Protein AF-A0A941ZSQ8-F1 (afdb_monomer_lite)

Sequence (127 aa):
MSSLQERLAAAPQTIKFGASEHMSKLFESDAQRFARNLDEAIAYHRRARLFRQDGMRVSLVFNVASIAIECYLIALCAYFRDMPFNHSYGNLVDDVERLMSFPPLLAQRIRALDKIFGICSLDDYHH

Foldseek 3Di:
DDDDPVPPDPDPPPPPPPPDVVNVVVPDQLVRLLVVLQVQLVVLCVVLVVCVVVVHDPVVSVVSNLSSVLSNLQSLCSVQPHGFPDSQQLSSLVSNVVRDPDDVVVSVVSNVVCVVVVVDDPVPDDD

pLDDT: mean 82.44, std 20.83, range [40.88, 98.69]

Radius of gyration: 22.76 Å; chains: 1; bounding box: 45×78×50 Å

Secondary structure (DSSP, 8-state):
---SSSSS------------HHHHHHT--HHHHHHHHHHHHHHHHHHHHHHHHTT--HHHHHHHHHHHHHHHHHHHHHHTT---S--SHHH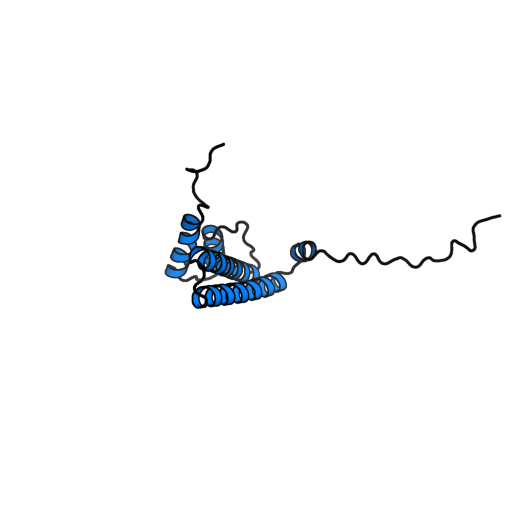HHHHHHHHS---HHHHHHHHHHHHHTTTT-GGG---

Structure (mmCIF, N/CA/C/O backbone):
data_AF-A0A941ZSQ8-F1
#
_entry.id   AF-A0A941ZSQ8-F1
#
loop_
_atom_site.group_PDB
_atom_site.id
_atom_site.type_symbol
_atom_site.label_atom_id
_atom_site.label_alt_id
_atom_site.label_comp_id
_atom_site.label_asym_id
_atom_site.label_entity_id
_atom_site.label_seq_id
_atom_site.pdbx_PDB_ins_code
_atom_site.Cartn_x
_atom_site.Cartn_y
_atom_site.Cartn_z
_atom_site.occupancy
_atom_site.B_iso_or_equiv
_atom_site.auth_seq_id
_atom_site.auth_comp_id
_atom_site.auth_asym_id
_atom_site.auth_atom_id
_atom_site.pdbx_PDB_model_num
ATOM 1 N N . MET A 1 1 ? 8.856 62.744 -28.300 1.00 44.53 1 MET A N 1
ATOM 2 C CA . MET A 1 1 ? 9.724 61.635 -28.752 1.00 44.53 1 MET A CA 1
ATOM 3 C C . MET A 1 1 ? 10.455 61.086 -27.532 1.00 44.53 1 MET A C 1
ATOM 5 O O . MET A 1 1 ? 11.489 61.607 -27.167 1.00 44.53 1 MET A O 1
ATOM 9 N N . SER A 1 2 ? 9.816 60.269 -26.700 1.00 51.91 2 SER A N 1
ATOM 10 C CA . SER A 1 2 ? 9.277 58.932 -26.988 1.00 51.91 2 SER A CA 1
ATOM 11 C C . SER A 1 2 ? 10.333 57.849 -26.764 1.00 51.91 2 SER A C 1
ATOM 13 O O . SER A 1 2 ? 11.232 57.641 -27.572 1.00 51.91 2 SER A O 1
ATOM 15 N N . SER A 1 3 ? 10.074 57.062 -25.722 1.00 55.25 3 SER A N 1
ATOM 16 C CA . SER A 1 3 ? 10.001 55.596 -25.799 1.00 55.25 3 SER A CA 1
ATOM 17 C C . SER A 1 3 ? 11.266 54.739 -25.747 1.00 55.25 3 SER A C 1
ATOM 19 O O . SER A 1 3 ? 11.128 53.529 -25.914 1.00 55.25 3 SER A O 1
ATOM 21 N N . LEU A 1 4 ? 12.458 55.279 -25.480 1.00 46.22 4 LEU A N 1
ATOM 22 C CA . LEU A 1 4 ? 13.682 54.453 -25.519 1.00 46.22 4 LEU A CA 1
ATOM 23 C C . LEU A 1 4 ? 14.450 54.276 -24.203 1.00 46.22 4 LEU A C 1
ATOM 25 O O . LEU A 1 4 ? 15.271 53.368 -24.139 1.00 46.22 4 LEU A O 1
ATOM 29 N N . GLN A 1 5 ? 14.152 55.031 -23.140 1.00 46.34 5 GLN A N 1
ATOM 30 C CA . GLN A 1 5 ? 14.790 54.810 -21.827 1.00 46.34 5 GLN A CA 1
ATOM 31 C C . GLN A 1 5 ? 13.927 54.030 -20.822 1.00 46.34 5 GLN A C 1
ATOM 33 O O . GLN A 1 5 ? 14.480 53.401 -19.930 1.00 46.34 5 GLN A O 1
ATOM 38 N N . GLU A 1 6 ? 12.606 53.944 -21.011 1.00 44.81 6 GLU A N 1
ATOM 39 C CA . GLU A 1 6 ? 11.723 53.126 -20.152 1.00 44.81 6 GLU A CA 1
ATOM 40 C C . GLU A 1 6 ? 11.551 51.673 -20.630 1.00 44.81 6 GLU A C 1
ATOM 42 O O . GLU A 1 6 ? 10.857 50.886 -19.994 1.00 44.81 6 GLU A O 1
ATOM 47 N N . ARG A 1 7 ? 12.174 51.282 -21.752 1.00 48.38 7 ARG A N 1
ATOM 48 C CA . ARG A 1 7 ? 12.006 49.938 -22.346 1.00 48.38 7 ARG A CA 1
ATOM 49 C C . ARG A 1 7 ? 13.239 49.039 -22.246 1.00 48.38 7 ARG A C 1
ATOM 51 O O . ARG A 1 7 ? 13.242 47.954 -22.823 1.00 48.38 7 ARG A O 1
ATOM 58 N N . LEU A 1 8 ? 14.269 49.442 -21.503 1.00 40.88 8 LEU A N 1
ATOM 59 C CA . LEU A 1 8 ? 15.447 48.609 -21.275 1.00 40.88 8 LEU A CA 1
ATOM 60 C C . LEU A 1 8 ? 15.305 47.804 -19.980 1.00 40.88 8 LEU A C 1
ATOM 62 O O . LEU A 1 8 ? 15.610 48.264 -18.887 1.00 40.88 8 LEU A O 1
ATOM 66 N N . ALA A 1 9 ? 14.866 46.562 -20.189 1.00 47.25 9 ALA A N 1
ATOM 67 C CA . ALA A 1 9 ? 15.161 45.395 -19.369 1.00 47.25 9 ALA A CA 1
ATOM 68 C C . ALA A 1 9 ? 14.607 45.412 -17.937 1.00 47.25 9 ALA A C 1
ATOM 70 O O . ALA A 1 9 ? 15.330 45.215 -16.960 1.00 47.25 9 ALA A O 1
ATOM 71 N N . ALA A 1 10 ? 13.278 45.490 -17.829 1.00 47.03 10 ALA A N 1
ATOM 72 C CA . ALA A 1 10 ? 12.596 44.681 -16.827 1.00 47.03 10 ALA A CA 1
ATOM 73 C C . ALA A 1 10 ? 13.121 43.242 -16.973 1.00 47.03 10 ALA A C 1
ATOM 75 O O . ALA A 1 10 ? 12.920 42.606 -18.011 1.00 47.03 10 ALA A O 1
ATOM 76 N N . ALA A 1 11 ? 13.875 42.777 -15.974 1.00 44.44 11 ALA A N 1
ATOM 77 C CA . ALA A 1 11 ? 14.328 41.397 -15.903 1.00 44.44 11 ALA A CA 1
ATOM 78 C C . ALA A 1 11 ? 13.114 40.485 -16.123 1.00 44.44 11 ALA A C 1
ATOM 80 O O . ALA A 1 11 ? 12.036 40.814 -15.610 1.00 44.44 11 ALA A O 1
ATOM 81 N N . PRO A 1 12 ? 13.244 39.370 -16.869 1.00 41.53 12 PRO A N 1
ATOM 82 C CA . PRO A 1 12 ? 12.166 38.404 -16.924 1.00 41.53 12 PRO A CA 1
ATOM 83 C C . PRO A 1 12 ? 11.860 38.041 -15.477 1.00 41.53 12 PRO A C 1
ATOM 85 O O . PRO A 1 12 ? 12.705 37.490 -14.769 1.00 41.53 12 PRO A O 1
ATOM 88 N N . GLN A 1 13 ? 10.677 38.440 -15.011 1.00 43.03 13 GLN A N 1
ATOM 89 C CA . GLN A 1 13 ? 10.135 37.909 -13.783 1.00 43.03 13 GLN A CA 1
ATOM 90 C C . GLN A 1 13 ? 10.011 36.427 -14.070 1.00 43.03 13 GLN A C 1
ATOM 92 O O . GLN A 1 13 ? 9.107 35.997 -14.785 1.00 43.03 13 GLN A O 1
ATOM 97 N N . THR A 1 14 ? 10.990 35.657 -13.605 1.00 42.34 14 THR A N 1
ATOM 98 C CA . THR A 1 14 ? 10.879 34.216 -13.557 1.00 42.34 14 THR A CA 1
ATOM 99 C C . THR A 1 14 ? 9.656 33.977 -12.703 1.00 42.34 14 THR A C 1
ATOM 101 O O . THR A 1 14 ? 9.707 34.110 -11.478 1.00 42.34 14 THR A O 1
ATOM 104 N N . ILE A 1 15 ? 8.532 33.712 -13.365 1.00 47.47 15 ILE A N 1
ATOM 105 C CA . ILE A 1 15 ? 7.344 33.183 -12.731 1.00 47.47 15 ILE A CA 1
ATOM 106 C C . ILE A 1 15 ? 7.846 31.890 -12.110 1.00 47.47 15 ILE A C 1
ATOM 108 O O . ILE A 1 15 ? 8.048 30.886 -12.793 1.00 47.47 15 ILE A O 1
ATOM 112 N N . LYS A 1 16 ? 8.150 31.937 -10.811 1.00 48.09 16 LYS A N 1
ATOM 113 C CA . LYS A 1 16 ? 8.269 30.735 -10.011 1.00 48.09 16 LYS A CA 1
ATOM 114 C C . LYS A 1 16 ? 6.862 30.175 -10.010 1.00 48.09 16 LYS A C 1
ATOM 116 O O . LYS A 1 16 ? 6.046 30.538 -9.168 1.00 48.09 16 LYS A O 1
ATOM 121 N N . PHE A 1 17 ? 6.567 29.337 -10.998 1.00 50.47 17 PHE A N 1
ATOM 122 C CA . PHE A 1 17 ? 5.520 28.354 -10.853 1.00 50.47 17 PHE A CA 1
ATOM 123 C C . PHE A 1 17 ? 5.935 27.559 -9.621 1.00 50.47 17 PHE A C 1
ATOM 125 O O . PHE A 1 17 ? 6.820 26.708 -9.685 1.00 50.47 17 PHE A O 1
ATOM 132 N N . GLY A 1 18 ? 5.380 27.922 -8.464 1.00 45.81 18 GLY A N 1
ATOM 133 C CA . GLY A 1 18 ? 5.310 27.006 -7.348 1.00 45.81 18 GLY A CA 1
ATOM 134 C C . GLY A 1 18 ? 4.553 25.824 -7.910 1.00 45.81 18 GLY A C 1
ATOM 135 O O . GLY A 1 18 ? 3.344 25.920 -8.113 1.00 45.81 18 GLY A O 1
ATOM 136 N N . ALA A 1 19 ? 5.284 24.786 -8.315 1.00 48.56 19 ALA A N 1
ATOM 137 C CA . ALA A 1 19 ? 4.677 23.561 -8.771 1.00 48.56 19 ALA A CA 1
ATOM 138 C C . ALA A 1 19 ? 3.784 23.123 -7.615 1.00 48.56 19 ALA A C 1
ATOM 140 O O . ALA A 1 19 ? 4.273 22.768 -6.545 1.00 48.56 19 ALA A O 1
ATOM 141 N N . SER A 1 20 ? 2.472 23.256 -7.806 1.00 52.16 20 SER A N 1
ATOM 142 C CA . SER A 1 20 ? 1.496 22.609 -6.945 1.00 52.16 20 SER A CA 1
ATOM 143 C C . SER A 1 20 ? 1.973 21.170 -6.770 1.00 52.16 20 SER A C 1
ATOM 145 O O . SER A 1 20 ? 2.303 20.529 -7.772 1.00 52.16 20 SER A O 1
ATOM 147 N N . GLU A 1 21 ? 2.048 20.660 -5.536 1.00 54.84 21 GLU A N 1
ATOM 148 C CA . GLU A 1 21 ? 2.515 19.289 -5.254 1.00 54.84 21 GLU A CA 1
ATOM 149 C C . GLU A 1 21 ? 1.822 18.239 -6.147 1.00 54.84 21 GLU A C 1
ATOM 151 O O . GLU A 1 21 ? 2.376 17.182 -6.436 1.00 54.84 21 GLU A O 1
ATOM 156 N N . HIS A 1 22 ? 0.629 18.560 -6.655 1.00 52.56 22 HIS A N 1
ATOM 157 C CA . HIS A 1 22 ? -0.151 17.723 -7.558 1.00 52.56 22 HIS A CA 1
ATOM 158 C C . HIS A 1 22 ? 0.405 17.658 -8.994 1.00 52.56 22 HIS A C 1
ATOM 160 O O . HIS A 1 22 ? 0.313 16.608 -9.623 1.00 52.56 22 HIS A O 1
ATOM 166 N N . MET A 1 23 ? 1.031 18.723 -9.515 1.00 53.38 23 MET A N 1
ATOM 167 C CA . MET A 1 23 ? 1.695 18.703 -10.832 1.00 53.38 23 MET A CA 1
ATOM 168 C C . MET A 1 23 ? 2.998 17.894 -10.806 1.00 53.38 23 MET A C 1
ATOM 170 O O . MET A 1 23 ? 3.363 17.295 -11.813 1.00 53.38 23 MET A O 1
ATOM 174 N N . SER A 1 24 ? 3.666 17.822 -9.648 1.00 61.06 24 SER A N 1
ATOM 175 C CA . SER A 1 24 ? 4.881 17.017 -9.463 1.00 61.06 24 SER A CA 1
ATOM 176 C C . SER A 1 24 ? 4.615 15.524 -9.676 1.00 61.06 24 SER A C 1
ATOM 178 O O . SER A 1 24 ? 5.417 14.841 -10.307 1.00 61.06 24 SER A O 1
ATOM 180 N N . LYS A 1 25 ? 3.461 15.021 -9.214 1.00 63.72 25 LYS A N 1
ATOM 181 C CA . LYS A 1 25 ? 3.123 13.586 -9.243 1.00 63.72 25 LYS A CA 1
ATOM 182 C C . LYS A 1 25 ? 2.927 13.012 -10.651 1.00 63.72 25 LYS A C 1
ATOM 184 O O . LYS A 1 25 ? 3.121 11.814 -10.856 1.00 63.72 25 LYS A O 1
ATOM 189 N N . LEU A 1 26 ? 2.569 13.837 -11.639 1.00 66.25 26 LEU A N 1
ATOM 190 C CA . LEU A 1 26 ? 2.433 13.378 -13.028 1.00 66.25 26 LEU A CA 1
ATOM 191 C C . LEU A 1 26 ? 3.783 13.052 -13.680 1.00 66.25 26 LEU A C 1
ATOM 193 O O . LEU A 1 26 ? 3.837 12.164 -14.523 1.00 66.25 26 LEU A O 1
ATOM 197 N N . PHE A 1 27 ? 4.865 13.710 -13.257 1.00 80.81 27 PHE A N 1
ATOM 198 C CA . PHE A 1 27 ? 6.197 13.557 -13.853 1.00 80.81 27 PHE A CA 1
ATOM 199 C C . PHE A 1 27 ? 7.173 12.763 -12.972 1.00 80.81 27 PHE A C 1
ATOM 201 O O . PHE A 1 27 ? 8.374 12.752 -13.236 1.00 80.81 27 PHE A O 1
ATOM 208 N N . GLU A 1 28 ? 6.677 12.091 -11.929 1.00 87.56 28 GLU A N 1
ATOM 209 C CA . GLU A 1 28 ? 7.501 11.212 -11.098 1.00 87.56 28 GLU A CA 1
ATOM 210 C C . GLU A 1 28 ? 7.995 10.004 -11.902 1.00 87.56 28 GLU A C 1
ATOM 212 O O . GLU A 1 28 ? 7.198 9.279 -12.509 1.00 87.56 28 GLU A O 1
ATOM 217 N N . SER A 1 29 ? 9.304 9.755 -11.829 1.00 93.81 29 SER A N 1
ATOM 218 C CA . SER A 1 29 ? 9.901 8.477 -12.222 1.00 93.81 29 SER A CA 1
ATOM 219 C C . SER A 1 29 ? 9.396 7.337 -11.337 1.00 93.81 29 SER A C 1
ATOM 221 O O . SER A 1 29 ? 9.008 7.553 -10.1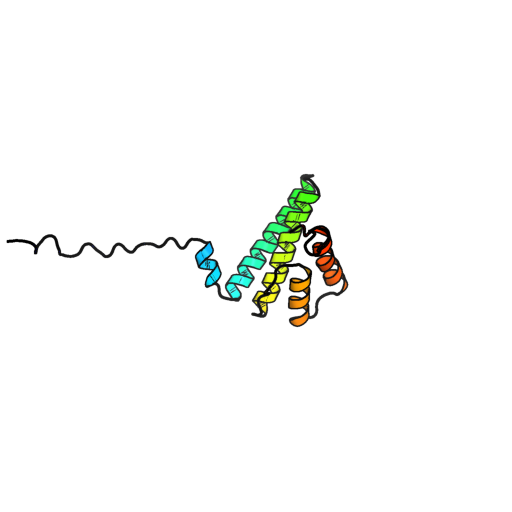86 1.00 93.81 29 SER A O 1
ATOM 223 N N . ASP A 1 30 ? 9.484 6.103 -11.828 1.00 93.88 30 ASP A N 1
ATOM 224 C CA . ASP A 1 30 ? 9.099 4.909 -11.063 1.00 93.88 30 ASP A CA 1
ATOM 225 C C . ASP A 1 30 ? 9.840 4.807 -9.723 1.00 93.88 30 ASP A C 1
ATOM 227 O O . ASP A 1 30 ? 9.249 4.455 -8.707 1.00 93.88 30 ASP A O 1
ATOM 231 N N . ALA A 1 31 ? 11.117 5.205 -9.682 1.00 94.44 31 ALA A N 1
ATOM 232 C CA . ALA A 1 31 ? 11.904 5.233 -8.450 1.00 94.44 31 ALA A CA 1
ATOM 233 C C . ALA A 1 31 ? 11.370 6.259 -7.433 1.00 94.44 31 ALA A C 1
ATOM 235 O O . ALA A 1 31 ? 11.313 5.972 -6.237 1.00 94.44 31 ALA A O 1
ATOM 236 N N . GLN A 1 32 ? 10.945 7.441 -7.897 1.00 96.12 32 GLN A N 1
ATOM 237 C CA . GLN A 1 32 ? 10.307 8.445 -7.038 1.00 96.12 32 GLN A CA 1
ATOM 238 C C . GLN A 1 32 ? 8.939 7.963 -6.546 1.00 96.12 32 GLN A C 1
ATOM 240 O O . GLN A 1 32 ? 8.637 8.106 -5.363 1.00 96.12 32 GLN A O 1
ATOM 245 N N . ARG A 1 33 ? 8.142 7.335 -7.423 1.00 95.19 33 ARG A N 1
ATOM 246 C CA . ARG A 1 33 ? 6.852 6.728 -7.057 1.00 95.19 33 ARG A CA 1
ATOM 247 C C . ARG A 1 33 ? 7.038 5.634 -6.014 1.00 95.19 33 ARG A C 1
ATOM 249 O O . ARG A 1 33 ? 6.310 5.626 -5.027 1.00 95.19 33 ARG A O 1
ATOM 256 N N . PHE A 1 34 ? 8.009 4.744 -6.207 1.00 97.12 34 PHE A N 1
ATOM 257 C CA . PHE A 1 34 ? 8.351 3.695 -5.251 1.00 97.12 34 PHE A CA 1
ATOM 258 C C . PHE A 1 34 ? 8.687 4.290 -3.883 1.00 97.12 34 PHE A C 1
ATOM 260 O O . PHE A 1 34 ? 8.041 3.941 -2.899 1.00 97.12 34 PHE A O 1
ATOM 267 N N . ALA A 1 35 ? 9.649 5.218 -3.831 1.00 97.50 35 ALA A N 1
ATOM 268 C CA . ALA A 1 35 ? 10.099 5.818 -2.579 1.00 97.50 35 ALA A CA 1
ATOM 269 C C . ALA A 1 35 ? 8.950 6.523 -1.846 1.00 97.50 35 ALA A C 1
ATOM 271 O O . ALA A 1 35 ? 8.699 6.241 -0.678 1.00 97.50 35 ALA A O 1
ATOM 272 N N . ARG A 1 36 ? 8.186 7.363 -2.556 1.00 96.94 36 ARG A N 1
ATOM 273 C CA . ARG A 1 36 ? 7.059 8.095 -1.971 1.00 96.94 36 ARG A CA 1
ATOM 274 C C . ARG A 1 36 ? 5.978 7.160 -1.434 1.00 96.94 36 ARG A C 1
ATOM 276 O O . ARG A 1 36 ? 5.551 7.329 -0.297 1.00 96.94 36 ARG A O 1
ATOM 283 N N . ASN A 1 37 ? 5.530 6.182 -2.225 1.00 97.50 37 ASN A N 1
ATOM 284 C CA . ASN A 1 37 ? 4.476 5.266 -1.781 1.00 97.50 37 ASN A CA 1
ATOM 285 C C . ASN A 1 37 ? 4.959 4.365 -0.637 1.00 97.50 37 ASN A C 1
ATOM 287 O O . ASN A 1 37 ? 4.182 4.064 0.264 1.00 97.50 37 ASN A O 1
ATOM 291 N N . LEU A 1 38 ? 6.234 3.967 -0.623 1.00 98.50 38 LEU A N 1
ATOM 292 C CA . LEU A 1 38 ? 6.797 3.211 0.493 1.00 98.50 38 LEU A CA 1
ATOM 293 C C . LEU A 1 38 ? 6.826 4.048 1.782 1.00 98.50 38 LEU A C 1
ATOM 295 O O . LEU A 1 38 ? 6.420 3.556 2.838 1.00 98.50 38 LEU A O 1
ATOM 299 N N . ASP A 1 39 ? 7.248 5.310 1.696 1.00 98.44 39 ASP A N 1
ATOM 300 C CA . ASP A 1 39 ? 7.259 6.233 2.834 1.00 98.44 39 ASP A CA 1
ATOM 301 C C . ASP A 1 39 ? 5.838 6.497 3.361 1.00 98.44 39 ASP A C 1
ATOM 303 O O . ASP A 1 39 ? 5.592 6.405 4.569 1.00 98.44 39 ASP A O 1
ATOM 307 N N . GLU A 1 40 ? 4.879 6.751 2.464 1.00 98.25 40 GLU A N 1
ATOM 308 C CA . GLU A 1 40 ? 3.457 6.910 2.797 1.00 98.25 40 GLU A CA 1
ATOM 309 C C . GLU A 1 40 ? 2.903 5.640 3.468 1.00 98.25 40 GLU A C 1
ATOM 311 O O . GLU A 1 40 ? 2.281 5.722 4.533 1.00 98.25 40 GLU A O 1
ATOM 316 N N . ALA A 1 41 ? 3.192 4.455 2.918 1.00 98.44 41 ALA A N 1
ATOM 317 C CA . ALA A 1 41 ? 2.751 3.177 3.474 1.00 98.44 41 ALA A CA 1
ATOM 318 C C . ALA A 1 41 ? 3.246 2.976 4.913 1.00 98.44 41 ALA A C 1
ATOM 320 O O . ALA A 1 41 ? 2.469 2.639 5.813 1.00 98.44 41 ALA A O 1
ATOM 321 N N . ILE A 1 42 ? 4.533 3.235 5.161 1.00 98.69 42 ILE A N 1
ATOM 322 C CA . ILE A 1 42 ? 5.138 3.126 6.494 1.00 98.69 42 ILE A CA 1
ATOM 323 C C . ILE A 1 42 ? 4.505 4.137 7.459 1.00 98.69 42 ILE A C 1
ATOM 325 O O . ILE A 1 42 ? 4.177 3.782 8.599 1.00 98.69 42 ILE A O 1
ATOM 329 N N . ALA A 1 43 ? 4.301 5.382 7.020 1.00 98.50 43 ALA A N 1
ATOM 330 C CA . ALA A 1 43 ? 3.702 6.431 7.838 1.00 98.50 43 ALA A CA 1
ATOM 331 C C . ALA A 1 43 ? 2.259 6.090 8.244 1.00 98.50 43 ALA A C 1
ATOM 333 O O . ALA A 1 43 ? 1.922 6.149 9.434 1.00 98.50 43 ALA A O 1
ATOM 334 N N . TYR A 1 44 ? 1.420 5.664 7.296 1.00 98.62 44 TYR A N 1
ATOM 335 C CA . TYR A 1 44 ? 0.039 5.268 7.574 1.00 98.62 44 TYR A CA 1
ATOM 336 C C . TYR A 1 44 ? -0.040 4.006 8.429 1.00 98.62 44 TYR A C 1
ATOM 338 O O . TYR A 1 44 ? -0.813 3.965 9.388 1.00 98.62 44 TYR A O 1
ATOM 346 N N . HIS A 1 45 ? 0.813 3.009 8.182 1.00 98.56 45 HIS A N 1
ATOM 347 C CA . HIS A 1 45 ? 0.875 1.816 9.023 1.00 98.56 45 HIS A CA 1
ATOM 348 C C . HIS A 1 45 ? 1.235 2.186 10.471 1.00 98.56 45 HIS A C 1
ATOM 350 O O . HIS A 1 45 ? 0.558 1.767 11.419 1.00 98.56 45 HIS A O 1
ATOM 356 N N . ARG A 1 46 ? 2.249 3.038 10.674 1.00 98.69 46 ARG A N 1
ATOM 357 C CA . ARG A 1 46 ? 2.590 3.554 12.008 1.00 98.69 46 ARG A CA 1
ATOM 358 C C . ARG A 1 46 ? 1.407 4.289 12.636 1.00 98.69 46 ARG A C 1
ATOM 360 O O . ARG A 1 46 ? 1.112 4.068 13.811 1.00 98.69 46 ARG A O 1
ATOM 367 N N . ARG A 1 47 ? 0.706 5.128 11.871 1.00 98.56 47 ARG A N 1
ATOM 368 C CA . ARG A 1 47 ? -0.448 5.887 12.365 1.00 98.56 47 ARG A CA 1
ATOM 369 C C . ARG A 1 47 ? -1.605 4.983 12.781 1.00 98.56 47 ARG A C 1
ATOM 371 O O . ARG A 1 47 ? -2.161 5.197 13.853 1.00 98.56 47 ARG A O 1
ATOM 378 N N . ALA A 1 48 ? -1.912 3.944 12.006 1.00 98.25 48 ALA A N 1
ATOM 379 C CA . ALA A 1 48 ? -2.924 2.953 12.361 1.00 98.25 48 ALA A CA 1
ATOM 380 C C . ALA A 1 48 ? -2.580 2.234 13.676 1.00 98.25 48 ALA A C 1
ATOM 382 O O . ALA A 1 48 ? -3.450 2.024 14.523 1.00 98.25 48 ALA A O 1
ATOM 383 N N . ARG A 1 49 ? -1.299 1.901 13.892 1.00 98.50 49 ARG A N 1
ATOM 384 C CA . ARG A 1 49 ? -0.841 1.304 15.157 1.00 98.50 49 ARG A CA 1
ATOM 385 C C . ARG A 1 49 ? -1.035 2.244 16.344 1.00 98.50 49 ARG A C 1
ATOM 387 O O . ARG A 1 49 ? -1.529 1.781 17.367 1.00 98.50 49 ARG A O 1
ATOM 394 N N . LEU A 1 50 ? -0.687 3.523 16.192 1.00 98.50 50 LEU A N 1
ATOM 395 C CA . LEU A 1 50 ? -0.895 4.539 17.230 1.00 98.50 50 LEU A CA 1
ATOM 396 C C . LEU A 1 50 ? -2.385 4.716 17.537 1.00 98.50 50 LEU A C 1
ATOM 398 O O . LEU A 1 50 ? -2.784 4.606 18.684 1.00 98.50 50 LEU A O 1
ATOM 402 N N . PHE A 1 51 ? -3.233 4.852 16.516 1.00 98.00 51 PHE A N 1
ATOM 403 C CA . PHE A 1 51 ? -4.683 4.954 16.706 1.00 98.00 51 PHE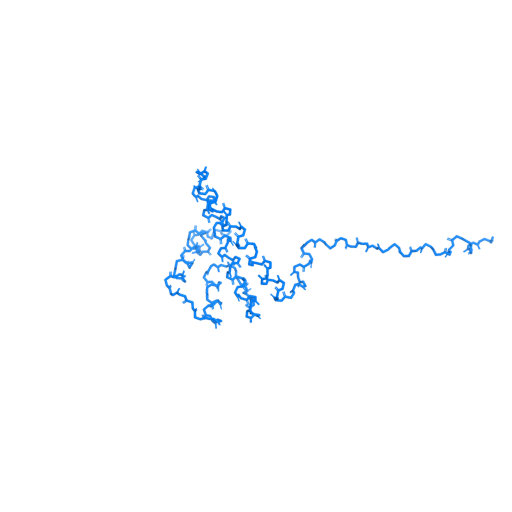 A CA 1
ATOM 404 C C . PHE A 1 51 ? -5.283 3.762 17.446 1.00 98.00 51 PHE A C 1
ATOM 406 O O . PHE A 1 51 ? -6.164 3.940 18.283 1.00 98.00 51 PHE A O 1
ATOM 413 N N . ARG A 1 52 ? -4.789 2.551 17.183 1.00 97.75 52 ARG A N 1
ATOM 414 C CA . ARG A 1 52 ? -5.204 1.373 17.944 1.00 97.75 52 ARG A CA 1
ATOM 415 C C . ARG A 1 52 ? -4.770 1.453 19.410 1.00 97.75 52 ARG A C 1
ATOM 417 O O . ARG A 1 52 ? -5.536 1.052 20.277 1.00 97.75 52 ARG A O 1
ATOM 424 N N . GLN A 1 53 ? -3.551 1.922 19.679 1.00 98.06 53 GLN A N 1
ATOM 425 C CA . GLN A 1 53 ? -3.022 2.076 21.040 1.00 98.06 53 GLN A CA 1
ATOM 426 C C . GLN A 1 53 ? -3.772 3.156 21.827 1.00 98.06 53 GLN A C 1
ATOM 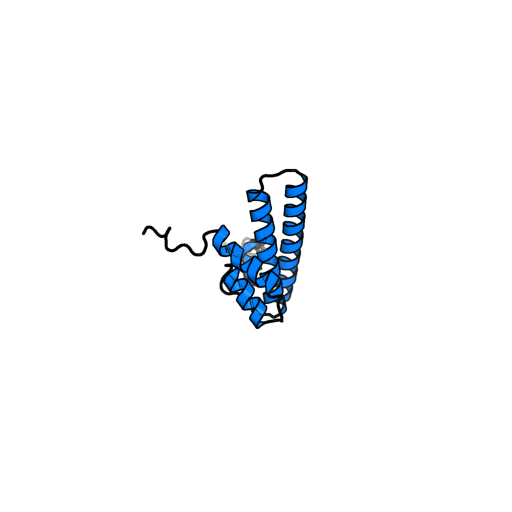428 O O . GLN A 1 53 ? -4.072 2.946 22.997 1.00 98.06 53 GLN A O 1
ATOM 433 N N . ASP A 1 54 ? -4.148 4.245 21.161 1.00 98.00 54 ASP A N 1
ATOM 434 C CA . ASP A 1 54 ? -4.884 5.373 21.742 1.00 98.00 54 ASP A CA 1
ATOM 435 C C . ASP A 1 54 ? -6.389 5.080 21.927 1.00 98.00 54 ASP A C 1
ATOM 437 O O . ASP A 1 54 ? -7.150 5.953 22.339 1.00 98.00 54 ASP A O 1
ATOM 441 N N . GLY A 1 55 ? -6.853 3.865 21.602 1.00 97.25 55 GLY A N 1
ATOM 442 C CA . GLY A 1 55 ? -8.257 3.469 21.760 1.00 97.25 55 GLY A CA 1
ATOM 443 C C . GLY A 1 55 ? -9.213 4.138 20.768 1.00 97.25 55 GLY A C 1
ATOM 444 O O . GLY A 1 55 ? -10.412 4.241 21.034 1.00 97.25 55 GLY A O 1
ATOM 445 N N . MET A 1 56 ? -8.709 4.598 19.619 1.00 97.00 56 MET A N 1
ATOM 446 C CA . MET A 1 56 ? -9.542 5.210 18.584 1.00 97.00 56 MET A CA 1
ATOM 447 C C . MET A 1 56 ? -10.553 4.209 18.012 1.00 97.00 56 MET A C 1
ATOM 449 O O . MET A 1 56 ? -10.359 2.992 18.041 1.00 97.00 56 MET A O 1
ATOM 453 N N . ARG A 1 57 ? -11.635 4.736 17.422 1.00 94.69 57 ARG A N 1
ATOM 454 C CA . ARG A 1 57 ? -12.688 3.927 16.787 1.00 94.69 57 ARG A CA 1
ATOM 455 C C . ARG A 1 57 ? -12.089 2.933 15.787 1.00 94.69 57 ARG A C 1
ATOM 457 O O . ARG A 1 57 ? -11.300 3.316 14.924 1.00 94.69 57 ARG A O 1
ATOM 464 N N . VAL A 1 58 ? -12.543 1.680 15.850 1.00 92.25 58 VAL A N 1
ATOM 465 C CA . VAL A 1 58 ? -12.058 0.581 14.993 1.00 92.25 58 VAL A CA 1
ATOM 466 C C . VAL A 1 58 ? -12.149 0.925 13.505 1.00 92.25 58 VAL A C 1
ATOM 468 O O . VAL A 1 58 ? -11.213 0.644 12.764 1.00 92.25 58 VAL A O 1
ATOM 471 N N . SER A 1 59 ? -13.219 1.600 13.073 1.00 89.62 59 SER A N 1
ATOM 472 C CA . SER A 1 59 ? -13.379 2.041 11.681 1.00 89.62 59 SER A CA 1
ATOM 473 C C . SER A 1 59 ? -12.290 3.019 11.230 1.00 89.62 59 SER A C 1
ATOM 475 O O . SER A 1 59 ? -11.805 2.923 10.109 1.00 89.62 59 SER A O 1
ATOM 477 N N . LEU A 1 60 ? -11.846 3.928 12.104 1.00 90.94 60 LEU A N 1
ATOM 478 C CA . LEU A 1 60 ? -10.762 4.859 11.788 1.00 90.94 60 LEU A CA 1
ATOM 479 C C . LEU A 1 60 ? -9.421 4.128 11.675 1.00 90.94 60 LEU A C 1
ATOM 481 O O . LEU A 1 60 ? -8.666 4.368 10.736 1.00 90.94 60 LEU A O 1
ATOM 485 N N . VAL A 1 61 ? -9.137 3.220 12.615 1.00 95.31 61 VAL A N 1
ATOM 486 C CA . VAL A 1 61 ? -7.934 2.374 12.571 1.00 95.31 61 VAL A CA 1
ATOM 487 C C . VAL A 1 61 ? -7.904 1.569 11.273 1.00 95.31 61 VAL A C 1
ATOM 489 O O . VAL A 1 61 ? -6.875 1.524 10.603 1.00 95.31 61 VAL A O 1
ATOM 492 N N . PHE A 1 62 ? -9.040 0.970 10.911 1.00 93.38 62 PHE A N 1
ATOM 493 C CA . PHE A 1 62 ? -9.200 0.177 9.700 1.00 93.38 62 PHE A CA 1
ATOM 494 C C . PHE A 1 62 ? -8.963 1.004 8.433 1.00 93.38 62 PHE A C 1
ATOM 496 O O . PHE A 1 62 ? -8.153 0.605 7.599 1.00 93.38 62 PHE A O 1
ATOM 503 N N . ASN A 1 63 ? -9.586 2.178 8.310 1.00 92.56 63 ASN A N 1
ATOM 504 C CA . ASN A 1 63 ? -9.421 3.036 7.135 1.00 92.56 63 ASN A CA 1
ATOM 505 C C . ASN A 1 63 ? -7.956 3.446 6.936 1.00 92.56 63 ASN A C 1
ATOM 507 O O . ASN A 1 63 ? -7.416 3.310 5.843 1.00 92.56 63 ASN A O 1
ATOM 511 N N . VAL A 1 64 ? -7.280 3.876 8.005 1.00 96.44 64 VAL A N 1
ATOM 512 C CA . VAL A 1 64 ? -5.866 4.277 7.931 1.00 96.44 64 VAL A CA 1
ATOM 513 C C . VAL A 1 64 ? -4.955 3.092 7.609 1.00 96.44 64 VAL A C 1
ATOM 515 O O . VAL A 1 64 ? -4.012 3.235 6.835 1.00 96.44 64 VAL A O 1
ATOM 518 N N . ALA A 1 65 ? -5.231 1.913 8.173 1.00 97.00 65 ALA A N 1
ATOM 519 C CA . ALA A 1 65 ? -4.479 0.704 7.845 1.00 97.00 65 ALA A CA 1
ATOM 520 C C . ALA A 1 65 ? -4.667 0.287 6.379 1.00 97.00 65 ALA A C 1
ATOM 522 O O . ALA A 1 65 ? -3.729 -0.211 5.765 1.00 97.00 65 ALA A O 1
ATOM 523 N N . SER A 1 66 ? -5.855 0.504 5.819 1.00 95.94 66 SER A N 1
ATOM 524 C CA . SER A 1 66 ? -6.168 0.115 4.444 1.00 95.94 66 SER A CA 1
ATOM 525 C C . SER A 1 66 ? -5.453 1.014 3.427 1.00 95.94 66 SER A C 1
ATOM 527 O O . SER A 1 66 ? -4.850 0.494 2.494 1.00 95.94 66 SER A O 1
ATOM 529 N N . ILE A 1 67 ? -5.355 2.325 3.694 1.00 96.38 67 ILE A N 1
ATOM 530 C CA . ILE A 1 67 ? -4.509 3.243 2.902 1.00 96.38 67 ILE A CA 1
ATOM 531 C C . ILE A 1 67 ? -3.045 2.779 2.911 1.00 96.38 67 ILE A C 1
ATOM 533 O O . ILE A 1 67 ? -2.382 2.776 1.880 1.00 96.38 67 ILE A O 1
ATOM 537 N N . ALA A 1 68 ? -2.533 2.330 4.062 1.00 98.38 68 ALA A N 1
ATOM 538 C CA . ALA A 1 68 ? -1.169 1.809 4.127 1.00 98.38 68 ALA A CA 1
ATOM 539 C C . ALA A 1 68 ? -0.964 0.594 3.204 1.00 98.38 68 ALA A C 1
ATOM 541 O O . ALA A 1 68 ? 0.075 0.485 2.556 1.00 98.38 68 ALA A O 1
ATOM 542 N N . ILE A 1 69 ? -1.947 -0.312 3.142 1.00 98.12 69 ILE A N 1
ATOM 543 C CA . ILE A 1 69 ? -1.917 -1.488 2.262 1.00 98.12 69 ILE A CA 1
ATOM 544 C C . ILE A 1 69 ? -1.920 -1.062 0.793 1.00 98.12 69 ILE A C 1
ATOM 546 O O . ILE A 1 69 ? -1.090 -1.556 0.033 1.00 98.12 69 ILE A O 1
ATOM 550 N N . GLU A 1 70 ? -2.798 -0.136 0.406 1.00 97.25 70 GLU A N 1
ATOM 551 C CA . GLU A 1 70 ? -2.834 0.421 -0.950 1.00 97.25 70 GLU A CA 1
ATOM 552 C C . GLU A 1 70 ? -1.462 0.990 -1.349 1.00 97.25 70 GLU A C 1
ATOM 554 O O . GLU A 1 70 ? -0.895 0.584 -2.364 1.00 97.25 70 GLU A O 1
ATOM 559 N N . CYS A 1 71 ? -0.870 1.843 -0.505 1.00 98.19 71 CYS A N 1
ATOM 560 C CA . CYS A 1 71 ? 0.452 2.417 -0.752 1.00 98.19 71 CYS A CA 1
ATOM 561 C C . CYS A 1 71 ? 1.545 1.339 -0.889 1.00 98.19 71 CYS A C 1
ATOM 563 O O . CYS A 1 71 ? 2.402 1.452 -1.765 1.00 98.19 71 CYS A O 1
ATOM 565 N N . TYR A 1 72 ? 1.520 0.269 -0.081 1.00 98.56 72 TYR A N 1
ATOM 566 C CA . TYR A 1 72 ? 2.474 -0.838 -0.233 1.00 98.56 72 TYR A CA 1
ATOM 567 C C . TYR A 1 72 ? 2.342 -1.537 -1.590 1.00 98.56 72 TYR A C 1
ATOM 569 O O . TYR A 1 72 ? 3.358 -1.822 -2.223 1.00 98.56 72 TYR A O 1
ATOM 577 N N . LEU A 1 73 ? 1.117 -1.811 -2.043 1.00 98.25 73 LEU A N 1
ATOM 578 C CA . LEU A 1 73 ? 0.883 -2.489 -3.320 1.00 98.25 73 LEU A CA 1
ATOM 579 C C . LEU A 1 73 ? 1.310 -1.605 -4.497 1.00 98.25 73 LEU A C 1
ATOM 581 O O . LEU A 1 73 ? 2.029 -2.068 -5.377 1.00 98.25 73 LEU A O 1
ATOM 585 N N . ILE A 1 74 ? 0.983 -0.309 -4.461 1.00 97.62 74 ILE A N 1
ATOM 586 C CA . ILE A 1 74 ? 1.433 0.652 -5.477 1.00 97.62 74 ILE A CA 1
ATOM 587 C C . ILE A 1 74 ? 2.961 0.766 -5.489 1.00 97.62 74 ILE A C 1
ATOM 589 O O . ILE A 1 74 ? 3.560 0.840 -6.562 1.00 97.62 74 ILE A O 1
ATOM 593 N N . ALA A 1 75 ? 3.614 0.765 -4.322 1.00 98.06 75 ALA A N 1
ATOM 594 C CA . ALA A 1 75 ? 5.071 0.770 -4.254 1.00 98.06 75 ALA A CA 1
ATOM 595 C C . ALA A 1 75 ? 5.660 -0.476 -4.936 1.00 98.06 75 ALA A C 1
ATOM 597 O O . ALA A 1 75 ? 6.582 -0.344 -5.737 1.00 98.06 75 ALA A O 1
ATOM 598 N N . LEU A 1 76 ? 5.111 -1.670 -4.692 1.00 98.25 76 LEU A N 1
ATOM 599 C CA . LEU A 1 76 ? 5.556 -2.893 -5.372 1.00 98.25 76 LEU A CA 1
ATOM 600 C C . LEU A 1 76 ? 5.402 -2.784 -6.894 1.00 98.25 76 LEU A C 1
ATOM 602 O O . LEU A 1 76 ? 6.352 -3.054 -7.622 1.00 98.25 76 LEU A O 1
ATOM 606 N N . CYS A 1 77 ? 4.258 -2.307 -7.374 1.00 97.50 77 CYS A N 1
ATOM 607 C CA . CYS A 1 77 ? 4.028 -2.063 -8.796 1.00 97.50 77 CYS A CA 1
ATOM 608 C C . CYS A 1 77 ? 5.045 -1.072 -9.398 1.00 97.50 77 CYS A C 1
ATOM 610 O O . CYS A 1 77 ? 5.664 -1.345 -10.429 1.00 97.50 77 CYS A O 1
ATOM 612 N N . ALA A 1 78 ? 5.308 0.044 -8.707 1.00 96.88 78 ALA A N 1
ATOM 613 C CA . ALA A 1 78 ? 6.311 1.027 -9.116 1.00 96.88 78 ALA A CA 1
ATOM 614 C C . ALA A 1 78 ? 7.733 0.440 -9.149 1.00 96.88 78 ALA A C 1
ATOM 616 O O . ALA A 1 78 ? 8.506 0.750 -10.052 1.00 96.88 78 ALA A O 1
ATOM 617 N N . TYR A 1 79 ? 8.082 -0.447 -8.211 1.00 97.69 79 TYR A N 1
ATOM 618 C CA . TYR A 1 79 ? 9.381 -1.127 -8.200 1.00 97.69 79 TYR A CA 1
ATOM 619 C C . TYR A 1 79 ? 9.622 -1.934 -9.486 1.00 97.69 79 TYR A C 1
ATOM 621 O O . TYR A 1 79 ? 10.723 -1.904 -10.040 1.00 97.69 79 TYR A O 1
ATOM 629 N N . PHE A 1 80 ? 8.582 -2.598 -9.996 1.00 97.38 80 PHE A N 1
ATOM 630 C CA . PHE A 1 80 ? 8.630 -3.349 -11.252 1.00 97.38 80 PHE A CA 1
ATOM 631 C C . PHE A 1 80 ? 8.304 -2.513 -12.500 1.00 97.38 80 PHE A C 1
ATOM 633 O O . PHE A 1 80 ? 8.364 -3.043 -13.607 1.00 97.38 80 PHE A O 1
ATOM 640 N N . ARG A 1 81 ? 8.031 -1.209 -12.342 1.00 96.00 81 ARG A N 1
ATOM 641 C CA . ARG A 1 81 ? 7.682 -0.270 -13.426 1.00 96.00 81 ARG A CA 1
ATOM 642 C C . ARG A 1 81 ? 6.415 -0.654 -14.203 1.00 96.00 81 ARG A C 1
ATOM 644 O O . ARG A 1 81 ? 6.304 -0.351 -15.387 1.00 96.00 81 ARG A O 1
ATOM 651 N N . ASP A 1 82 ? 5.465 -1.305 -13.536 1.00 95.00 82 ASP A N 1
ATOM 652 C CA . ASP A 1 82 ? 4.143 -1.635 -14.081 1.00 95.00 82 ASP A CA 1
ATOM 653 C C . ASP A 1 82 ? 3.085 -1.083 -13.123 1.00 95.00 82 ASP A C 1
ATOM 655 O O . ASP A 1 82 ? 2.768 -1.703 -12.111 1.00 95.00 82 ASP A O 1
ATOM 659 N N . MET A 1 83 ? 2.629 0.148 -13.373 1.00 93.56 83 MET A N 1
ATOM 660 C CA . MET A 1 83 ? 1.695 0.842 -12.483 1.00 93.56 83 MET A CA 1
ATOM 661 C C . MET A 1 83 ? 0.264 0.318 -12.665 1.00 93.56 83 MET A C 1
ATOM 663 O O . MET A 1 83 ? -0.182 0.166 -13.803 1.00 93.56 83 MET A O 1
ATOM 667 N N . PRO A 1 84 ? -0.492 0.122 -11.568 1.00 91.69 84 PRO A N 1
ATOM 668 C CA . PRO A 1 84 ? -1.869 -0.341 -11.645 1.00 91.69 84 PRO A CA 1
ATOM 669 C C . PRO A 1 84 ? -2.764 0.693 -12.332 1.00 91.69 84 PRO A C 1
ATOM 671 O O . PRO A 1 84 ? -2.605 1.903 -12.150 1.00 91.69 84 PRO A O 1
ATOM 674 N N . PHE A 1 85 ? -3.760 0.212 -13.074 1.00 84.38 85 PHE A N 1
ATOM 675 C CA . PHE A 1 85 ? -4.801 1.062 -13.667 1.00 84.38 85 PHE A CA 1
ATOM 676 C C . PHE A 1 85 ? -5.979 1.308 -12.716 1.00 84.38 85 PHE A C 1
ATOM 678 O O . PHE A 1 85 ? -6.747 2.250 -12.913 1.00 84.38 85 PHE A O 1
ATOM 685 N N . ASN A 1 86 ? -6.147 0.458 -11.700 1.00 87.81 86 ASN A N 1
ATOM 686 C CA . ASN A 1 86 ? -7.256 0.506 -10.755 1.00 87.81 86 ASN A CA 1
ATOM 687 C C . ASN A 1 86 ? -6.746 0.254 -9.329 1.00 87.81 86 ASN A C 1
ATOM 689 O O . ASN A 1 86 ? -5.907 -0.609 -9.101 1.00 87.81 86 ASN A O 1
ATOM 693 N N . HIS A 1 87 ? -7.269 1.024 -8.379 1.00 88.44 87 HIS A N 1
ATOM 694 C CA . HIS A 1 87 ? -6.834 1.045 -6.986 1.00 88.44 87 HIS A CA 1
ATOM 695 C C . HIS A 1 87 ? -7.725 0.217 -6.041 1.00 88.44 87 HIS A C 1
ATOM 697 O O . HIS A 1 87 ? -7.513 0.228 -4.832 1.00 88.44 87 HIS A O 1
ATOM 703 N N . SER A 1 88 ? -8.718 -0.521 -6.550 1.00 92.12 88 SER A N 1
ATOM 704 C CA . SER A 1 88 ? -9.399 -1.546 -5.746 1.00 92.12 88 SER A CA 1
ATOM 705 C C . SER A 1 88 ? -8.386 -2.586 -5.263 1.00 92.12 88 SER A C 1
ATOM 707 O O . SER A 1 88 ? -7.487 -2.962 -6.022 1.00 92.12 88 SER A O 1
ATOM 709 N N . TYR A 1 89 ? -8.570 -3.120 -4.060 1.00 94.00 89 TYR A N 1
ATOM 710 C CA . TYR A 1 89 ? -7.617 -4.046 -3.453 1.00 94.00 89 TYR A CA 1
ATOM 711 C C . TYR A 1 89 ? -7.438 -5.327 -4.275 1.00 94.00 89 TYR A C 1
ATOM 713 O O . TYR A 1 89 ? -6.326 -5.842 -4.351 1.00 94.00 89 TYR A O 1
ATOM 721 N N . GLY A 1 90 ? -8.495 -5.817 -4.922 1.00 93.81 90 GLY A N 1
ATOM 722 C CA . GLY A 1 90 ? -8.453 -6.950 -5.839 1.00 93.81 90 GLY A CA 1
ATOM 723 C C . GLY A 1 90 ? -7.507 -6.720 -7.007 1.00 93.81 90 G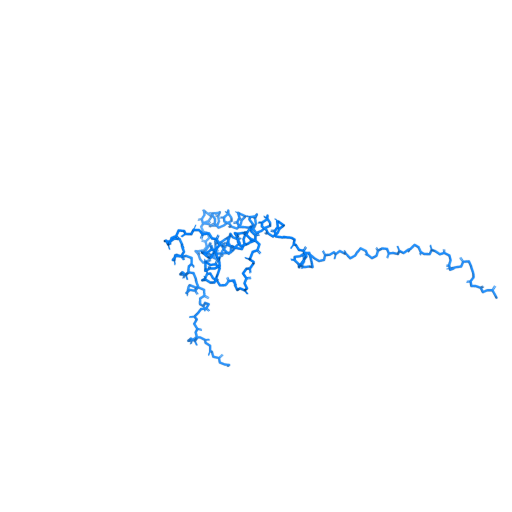LY A C 1
ATOM 724 O O . GLY A 1 90 ? -6.536 -7.457 -7.142 1.00 93.81 90 GLY A O 1
ATOM 725 N N . ASN A 1 91 ? -7.734 -5.652 -7.774 1.00 94.69 91 ASN A N 1
ATOM 726 C CA . ASN A 1 91 ? -6.881 -5.308 -8.915 1.00 94.69 91 ASN A CA 1
ATOM 727 C C . ASN A 1 91 ? -5.423 -5.061 -8.497 1.00 94.69 91 ASN A C 1
ATOM 729 O O . ASN A 1 91 ? -4.514 -5.564 -9.145 1.00 94.69 91 ASN A O 1
ATOM 733 N N . LEU A 1 92 ? -5.190 -4.371 -7.375 1.00 96.81 92 LEU A N 1
ATOM 734 C CA . LEU A 1 92 ? -3.836 -4.152 -6.857 1.00 96.81 92 LEU A CA 1
ATOM 735 C C . LEU A 1 92 ? -3.116 -5.462 -6.505 1.00 96.81 92 LEU A C 1
ATOM 737 O O . LEU A 1 92 ? -1.921 -5.600 -6.755 1.00 96.81 92 LEU A O 1
ATOM 741 N N . VAL A 1 93 ? -3.823 -6.427 -5.910 1.00 97.19 93 VAL A N 1
ATOM 742 C CA . VAL A 1 93 ? -3.255 -7.750 -5.616 1.00 97.19 93 VAL A CA 1
ATOM 743 C C . VAL A 1 93 ? -3.000 -8.532 -6.899 1.00 97.19 93 VAL A C 1
ATOM 745 O O . VAL A 1 93 ? -1.943 -9.147 -7.007 1.00 97.19 93 VAL A O 1
ATOM 748 N N . ASP A 1 94 ? -3.926 -8.498 -7.857 1.00 96.75 94 ASP A N 1
ATOM 749 C CA . ASP A 1 94 ? -3.768 -9.165 -9.152 1.00 96.75 94 ASP A CA 1
ATOM 750 C C . ASP A 1 94 ? -2.541 -8.614 -9.898 1.00 96.75 94 ASP A C 1
ATOM 752 O O . ASP A 1 94 ? -1.719 -9.385 -10.393 1.00 96.75 94 ASP A O 1
ATOM 756 N N . ASP A 1 95 ? -2.360 -7.290 -9.909 1.00 97.19 95 ASP A N 1
ATOM 757 C CA . ASP A 1 95 ? -1.193 -6.634 -10.501 1.00 97.19 95 ASP A CA 1
ATOM 758 C C . ASP A 1 95 ? 0.112 -7.067 -9.819 1.00 97.19 95 ASP A C 1
ATOM 760 O O . ASP A 1 95 ? 1.064 -7.447 -10.499 1.00 97.19 95 ASP A O 1
ATOM 764 N N . VAL A 1 96 ? 0.157 -7.111 -8.484 1.00 97.50 96 VAL A N 1
ATOM 765 C CA . VAL A 1 96 ? 1.347 -7.583 -7.754 1.00 97.50 96 VAL A CA 1
ATOM 766 C C . VAL A 1 96 ? 1.623 -9.074 -7.995 1.00 97.50 96 VAL A C 1
ATOM 768 O O . VAL A 1 96 ? 2.782 -9.451 -8.172 1.00 97.50 96 VAL A O 1
ATOM 771 N N . GLU A 1 97 ? 0.594 -9.926 -8.047 1.00 97.69 97 GLU A N 1
ATOM 772 C CA . GLU A 1 97 ? 0.732 -11.364 -8.331 1.00 97.69 97 GLU A CA 1
ATOM 773 C C . GLU A 1 97 ? 1.269 -11.639 -9.747 1.00 97.69 97 GLU A C 1
ATOM 775 O O . GLU A 1 97 ? 1.977 -12.629 -9.947 1.00 97.69 97 GLU A O 1
ATOM 780 N N . ARG A 1 98 ? 0.998 -10.760 -10.725 1.00 96.69 98 ARG A N 1
ATOM 781 C CA . ARG A 1 98 ? 1.614 -10.841 -12.065 1.00 96.69 98 ARG A CA 1
ATOM 782 C C . ARG A 1 98 ? 3.116 -10.545 -12.045 1.00 96.69 98 ARG A C 1
ATOM 784 O O . ARG A 1 98 ? 3.839 -11.042 -12.907 1.00 96.69 98 ARG A O 1
ATOM 791 N N . LEU A 1 99 ? 3.577 -9.724 -11.102 1.00 96.88 99 LEU A N 1
ATOM 792 C CA . LEU A 1 99 ? 4.946 -9.201 -11.056 1.00 96.88 99 LEU A CA 1
ATOM 793 C C . LEU A 1 99 ? 5.869 -10.027 -10.154 1.00 96.88 99 LEU A C 1
ATOM 795 O O . LEU A 1 99 ? 7.073 -10.109 -10.402 1.00 96.88 99 LEU A O 1
ATOM 799 N N . MET A 1 100 ? 5.326 -10.650 -9.106 1.00 96.69 100 MET A N 1
ATOM 800 C CA . MET A 1 100 ? 6.099 -11.442 -8.154 1.00 96.69 100 MET A CA 1
ATOM 801 C C . MET A 1 100 ? 5.273 -12.541 -7.479 1.00 96.69 100 MET A C 1
ATOM 803 O O . MET A 1 100 ? 4.052 -12.467 -7.379 1.00 96.69 100 MET A O 1
ATOM 807 N N . SER A 1 101 ? 5.958 -13.540 -6.914 1.00 96.81 101 SER A N 1
ATOM 808 C CA . SER A 1 101 ? 5.312 -14.502 -6.016 1.00 96.81 101 SER A CA 1
ATOM 809 C C . SER A 1 101 ? 4.762 -13.779 -4.785 1.00 96.81 101 SER A C 1
ATOM 811 O O . SER A 1 101 ? 5.532 -13.233 -3.991 1.00 96.81 101 SER A O 1
ATOM 813 N N . PHE A 1 102 ? 3.446 -13.835 -4.587 1.00 95.88 102 PHE A N 1
ATOM 814 C CA . PHE A 1 102 ? 2.764 -13.178 -3.476 1.00 95.88 102 PHE A CA 1
ATOM 815 C C . PHE A 1 102 ? 2.097 -14.206 -2.542 1.00 95.88 102 PHE A C 1
ATOM 817 O O . PHE A 1 102 ? 1.539 -15.194 -3.023 1.00 95.88 102 PHE A O 1
ATOM 824 N N . PRO A 1 103 ? 2.148 -14.042 -1.202 1.00 97.75 103 PRO A N 1
ATOM 825 C CA . PRO A 1 103 ? 1.606 -15.044 -0.284 1.00 97.75 103 PRO A CA 1
ATOM 826 C C . PRO A 1 103 ? 0.080 -15.213 -0.440 1.00 97.75 103 PRO A C 1
ATOM 828 O O . PRO A 1 103 ? -0.655 -14.260 -0.162 1.00 97.75 103 PRO A O 1
ATOM 831 N N . PRO A 1 104 ? -0.438 -16.416 -0.769 1.00 96.19 104 PRO A N 1
ATOM 832 C CA . PRO A 1 104 ? -1.855 -16.598 -1.112 1.00 96.19 104 PRO A CA 1
ATOM 833 C C . PRO A 1 104 ? -2.826 -16.195 0.004 1.00 96.19 104 PRO A C 1
ATOM 835 O O . PRO A 1 104 ? -3.868 -15.591 -0.243 1.00 96.19 104 PRO A O 1
ATOM 838 N N . LEU A 1 105 ? -2.467 -16.479 1.261 1.00 97.12 105 LEU A N 1
ATOM 839 C CA . LEU A 1 105 ? -3.283 -16.093 2.414 1.00 97.12 105 LEU A CA 1
ATOM 840 C C . LEU A 1 105 ? -3.332 -14.569 2.599 1.00 97.12 105 LEU A C 1
ATOM 842 O O . LEU A 1 105 ? -4.366 -14.028 2.982 1.00 97.12 105 LEU A O 1
ATOM 846 N N . LEU A 1 106 ? -2.228 -13.863 2.337 1.00 96.94 10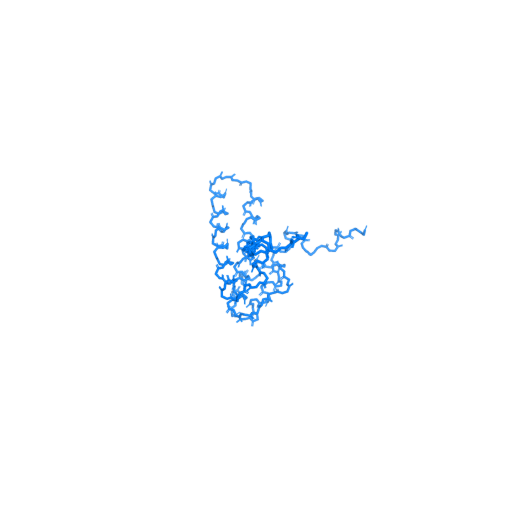6 LEU A N 1
ATOM 847 C CA . LEU A 1 106 ? -2.205 -12.402 2.403 1.00 96.94 106 LEU A CA 1
ATOM 848 C C . LEU A 1 106 ? -3.052 -11.811 1.274 1.00 96.94 106 LEU A C 1
ATOM 850 O O . LEU A 1 106 ? -3.891 -10.952 1.534 1.00 96.94 106 LEU A O 1
ATOM 854 N N . ALA A 1 107 ? -2.891 -12.339 0.061 1.00 97.50 107 ALA A N 1
ATOM 855 C CA . ALA A 1 107 ? -3.671 -11.974 -1.113 1.00 97.50 107 ALA A CA 1
ATOM 856 C C . ALA A 1 107 ? -5.179 -12.084 -0.848 1.00 97.50 107 ALA A C 1
ATOM 858 O O . ALA A 1 107 ? -5.928 -11.129 -1.038 1.00 97.50 107 ALA A O 1
ATOM 859 N N . GLN A 1 108 ? -5.621 -13.227 -0.314 1.00 96.00 108 GLN A N 1
ATOM 860 C CA . GLN A 1 108 ? -7.019 -13.461 0.046 1.00 96.00 108 GLN A CA 1
ATOM 861 C C . GLN A 1 108 ? -7.542 -12.430 1.057 1.00 96.00 108 GLN A C 1
ATOM 863 O O . GLN A 1 108 ? -8.654 -11.922 0.911 1.00 96.00 108 GLN A O 1
ATOM 868 N N . ARG A 1 109 ? -6.751 -12.108 2.089 1.00 95.69 109 ARG A N 1
ATOM 869 C CA . ARG A 1 109 ? -7.152 -11.154 3.135 1.00 95.69 109 ARG A CA 1
ATOM 870 C C . ARG A 1 109 ? -7.233 -9.723 2.615 1.00 95.69 109 ARG A C 1
ATOM 872 O O . ARG A 1 109 ? -8.117 -8.993 3.049 1.00 95.69 109 ARG A O 1
ATOM 879 N N . ILE A 1 110 ? -6.349 -9.339 1.697 1.00 96.25 110 ILE A N 1
ATOM 880 C CA . ILE A 1 110 ? -6.380 -8.021 1.058 1.00 96.25 110 ILE A CA 1
ATOM 881 C C . ILE A 1 110 ? -7.584 -7.918 0.113 1.00 96.25 110 ILE A C 1
ATOM 883 O O . ILE A 1 110 ? -8.342 -6.962 0.216 1.00 96.25 110 ILE A O 1
ATOM 887 N N . ARG A 1 111 ? -7.853 -8.936 -0.717 1.00 94.69 111 ARG A N 1
ATOM 888 C CA . ARG A 1 111 ? -9.049 -8.983 -1.586 1.00 94.69 111 ARG A CA 1
ATOM 889 C C . ARG A 1 111 ? -10.362 -8.868 -0.802 1.00 94.69 111 ARG A C 1
ATOM 891 O O . ARG A 1 111 ? -11.338 -8.304 -1.284 1.00 94.69 111 ARG A O 1
ATOM 898 N N . ALA A 1 112 ? -10.404 -9.376 0.430 1.00 91.94 112 ALA A N 1
ATOM 899 C CA . ALA A 1 112 ? -11.578 -9.240 1.291 1.00 91.94 112 ALA A CA 1
ATOM 900 C C . ALA A 1 112 ? -11.886 -7.780 1.690 1.00 91.94 112 ALA A C 1
ATOM 902 O O . ALA A 1 112 ? -13.017 -7.502 2.091 1.00 91.94 112 ALA A O 1
ATOM 903 N N . LEU A 1 113 ? -10.928 -6.852 1.564 1.00 90.81 113 LEU A N 1
ATOM 904 C CA . LEU A 1 113 ? -11.132 -5.433 1.865 1.00 90.81 113 LEU A CA 1
ATOM 905 C C . LEU A 1 113 ? -12.127 -4.776 0.901 1.00 90.81 113 LEU A C 1
ATOM 907 O O . LEU A 1 113 ? -12.936 -3.974 1.359 1.00 90.81 113 LEU A O 1
ATOM 911 N N . ASP A 1 114 ? -12.158 -5.161 -0.381 1.00 88.00 114 ASP A N 1
ATOM 912 C CA . ASP A 1 114 ? -13.111 -4.596 -1.355 1.00 88.00 114 ASP A CA 1
ATOM 913 C C . ASP A 1 114 ? -14.568 -4.782 -0.915 1.00 88.00 114 ASP A C 1
ATOM 915 O O . ASP A 1 114 ? -15.394 -3.881 -1.068 1.00 88.00 114 ASP A O 1
ATOM 919 N N . LYS A 1 115 ? -14.874 -5.930 -0.294 1.00 82.31 115 LYS A N 1
ATOM 920 C CA . LYS A 1 115 ? -16.203 -6.215 0.266 1.00 82.31 115 LYS A CA 1
ATOM 921 C C . LYS A 1 115 ? -16.527 -5.317 1.455 1.00 82.31 115 LYS A C 1
ATOM 923 O O . LYS A 1 115 ? -17.661 -4.879 1.593 1.00 82.31 115 LYS A O 1
ATOM 928 N N . ILE A 1 116 ? -15.542 -5.043 2.311 1.00 79.31 116 ILE A N 1
ATOM 929 C CA . ILE A 1 116 ? -15.723 -4.201 3.502 1.00 79.31 116 ILE A CA 1
ATOM 930 C C . ILE A 1 116 ? -15.951 -2.738 3.102 1.00 79.31 116 ILE A C 1
ATOM 932 O O . ILE A 1 116 ? -16.735 -2.047 3.746 1.00 79.31 116 ILE A O 1
ATOM 936 N N . PHE A 1 117 ? -15.303 -2.276 2.030 1.00 74.62 117 PHE A N 1
ATOM 937 C CA . PHE A 1 117 ? -15.475 -0.923 1.498 1.00 74.62 117 PHE A CA 1
ATOM 938 C C . PHE A 1 117 ? -16.668 -0.767 0.543 1.00 74.62 117 PHE A C 1
ATOM 940 O O . PHE A 1 117 ? -16.919 0.342 0.082 1.00 74.62 117 PHE A O 1
ATOM 947 N N . GLY A 1 118 ? -17.402 -1.844 0.241 1.00 67.44 118 GLY A N 1
ATOM 948 C CA . GLY A 1 118 ? -18.541 -1.796 -0.681 1.00 67.44 118 GLY A CA 1
ATOM 949 C C . GLY A 1 118 ? -18.154 -1.491 -2.133 1.00 67.44 118 GLY A C 1
ATOM 950 O O . GLY A 1 118 ? -19.004 -1.091 -2.918 1.00 67.44 118 GLY A O 1
ATOM 951 N N . ILE A 1 119 ? -16.886 -1.692 -2.517 1.00 59.59 119 ILE A N 1
ATOM 952 C CA . ILE A 1 119 ? -16.362 -1.363 -3.859 1.00 59.59 119 ILE A CA 1
ATOM 953 C C . ILE A 1 119 ? -16.958 -2.292 -4.941 1.00 59.59 119 ILE A C 1
ATOM 955 O O . ILE A 1 119 ? -16.899 -1.994 -6.132 1.00 59.59 119 ILE A O 1
ATOM 959 N N . CYS A 1 120 ? -17.603 -3.394 -4.542 1.00 51.09 120 CYS A N 1
ATOM 960 C CA . CYS A 1 120 ? -18.284 -4.328 -5.443 1.00 51.09 120 CYS A CA 1
ATOM 961 C C . CYS A 1 120 ? -19.723 -4.639 -5.002 1.00 51.09 120 CYS A C 1
ATOM 963 O O . CYS A 1 120 ? -20.070 -5.805 -4.816 1.00 51.09 120 CYS A O 1
ATOM 965 N N . SER A 1 121 ? -20.561 -3.615 -4.849 1.00 46.47 121 SER A N 1
ATOM 966 C CA . SER A 1 121 ? -22.015 -3.783 -4.749 1.00 46.47 121 SER A CA 1
ATOM 967 C C . SER A 1 121 ? -22.688 -3.073 -5.926 1.00 46.47 121 SER A C 1
ATOM 969 O O . SER A 1 121 ? -22.833 -1.854 -5.927 1.00 46.47 121 SER A O 1
ATOM 971 N N . LEU A 1 122 ? -23.085 -3.835 -6.953 1.00 51.44 122 LEU A N 1
ATOM 972 C CA . LEU A 1 122 ? -24.109 -3.382 -7.909 1.00 51.44 122 LEU A CA 1
ATOM 973 C C . LEU A 1 122 ? -25.486 -3.280 -7.230 1.00 51.44 122 LEU A C 1
ATOM 975 O O . LEU A 1 122 ? -26.366 -2.604 -7.753 1.00 51.44 122 LEU A O 1
ATOM 979 N N . ASP A 1 123 ? -25.652 -3.913 -6.064 1.00 51.88 123 ASP A N 1
ATOM 980 C CA . ASP A 1 123 ? -26.894 -3.905 -5.291 1.00 51.88 123 ASP A CA 1
ATOM 981 C C . ASP A 1 123 ? -27.183 -2.530 -4.652 1.00 51.88 123 ASP A C 1
ATOM 983 O O . ASP A 1 123 ? -28.334 -2.246 -4.332 1.00 51.88 123 ASP A O 1
ATOM 987 N N . ASP A 1 124 ? -26.179 -1.647 -4.552 1.00 45.75 124 ASP A N 1
ATOM 988 C CA . ASP A 1 124 ? -26.323 -0.256 -4.086 1.00 45.75 124 ASP A CA 1
ATOM 989 C C . ASP A 1 124 ? -26.256 0.783 -5.230 1.00 45.75 124 ASP A C 1
ATOM 991 O O . ASP A 1 124 ? -26.198 1.992 -4.986 1.00 45.75 124 ASP A O 1
ATOM 995 N N . TYR A 1 125 ? -26.269 0.341 -6.495 1.00 45.66 125 TYR A N 1
ATOM 996 C CA . TYR A 1 125 ? -26.271 1.229 -7.661 1.00 45.66 125 TYR A CA 1
ATOM 997 C C . TYR A 1 125 ? -27.709 1.628 -8.032 1.00 45.66 125 TYR A C 1
ATOM 999 O O . TYR A 1 125 ? -28.334 1.052 -8.922 1.00 45.66 125 TYR A O 1
ATOM 1007 N N . HIS A 1 126 ? -28.259 2.624 -7.336 1.00 51.03 126 HIS A N 1
ATOM 1008 C CA . HIS A 1 126 ? -29.477 3.310 -7.776 1.00 51.03 126 HIS A CA 1
ATOM 1009 C C . HIS A 1 126 ? -29.097 4.450 -8.738 1.00 51.03 126 HIS A C 1
ATOM 1011 O O . HIS A 1 126 ? -28.310 5.320 -8.371 1.00 51.03 126 HIS A O 1
ATOM 1017 N N . HIS A 1 127 ? -29.617 4.386 -9.970 1.00 54.56 127 HIS A N 1
ATOM 1018 C CA . HIS A 1 127 ? -29.372 5.326 -11.077 1.00 54.56 127 HIS A CA 1
ATOM 1019 C C . HIS A 1 127 ? -29.621 6.801 -10.745 1.00 54.56 127 HIS A C 1
ATOM 1021 O O . HIS A 1 127 ? -30.610 7.089 -10.032 1.00 54.56 127 HIS A O 1
#